Protein AF-A0A925IJE4-F1 (afdb_monomer_lit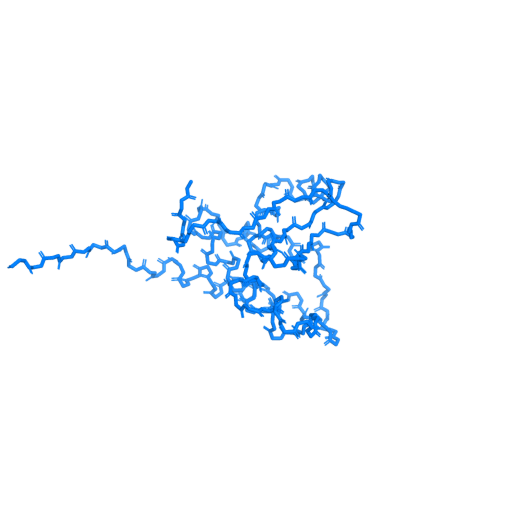e)

pLDDT: mean 91.65, std 12.17, range [45.09, 98.88]

Structure (mmCIF, N/CA/C/O backbone):
data_AF-A0A925IJE4-F1
#
_entry.id   AF-A0A925IJE4-F1
#
loop_
_atom_site.group_PDB
_atom_site.id
_atom_site.type_symbol
_atom_site.label_atom_id
_atom_site.label_alt_id
_atom_site.label_comp_id
_atom_site.label_asym_id
_atom_site.label_entity_id
_atom_site.label_seq_id
_atom_site.pdbx_PDB_ins_code
_atom_site.Cartn_x
_atom_site.Cartn_y
_atom_site.Cartn_z
_atom_site.occupancy
_atom_site.B_iso_or_equiv
_atom_site.auth_seq_id
_atom_site.auth_comp_id
_atom_site.auth_asym_id
_atom_site.auth_atom_id
_atom_site.pdbx_PDB_model_num
ATOM 1 N N . MET A 1 1 ? -16.932 -7.059 -3.773 1.00 47.78 1 MET A N 1
ATOM 2 C CA . MET A 1 1 ? -17.078 -5.612 -3.503 1.00 47.78 1 MET A CA 1
ATOM 3 C C . MET A 1 1 ? -16.335 -4.861 -4.590 1.00 47.78 1 MET A C 1
ATOM 5 O O . MET A 1 1 ? -15.157 -5.129 -4.779 1.00 47.78 1 MET A O 1
ATOM 9 N N . ASN A 1 2 ? -17.024 -3.997 -5.334 1.00 67.19 2 ASN A N 1
ATOM 10 C CA . ASN A 1 2 ? -16.414 -3.081 -6.296 1.00 67.19 2 ASN A CA 1
ATOM 11 C C . ASN A 1 2 ? -16.411 -1.688 -5.651 1.00 67.19 2 ASN A C 1
ATOM 13 O O . ASN A 1 2 ? -17.484 -1.139 -5.428 1.00 67.19 2 ASN A O 1
ATOM 17 N N . VAL A 1 3 ?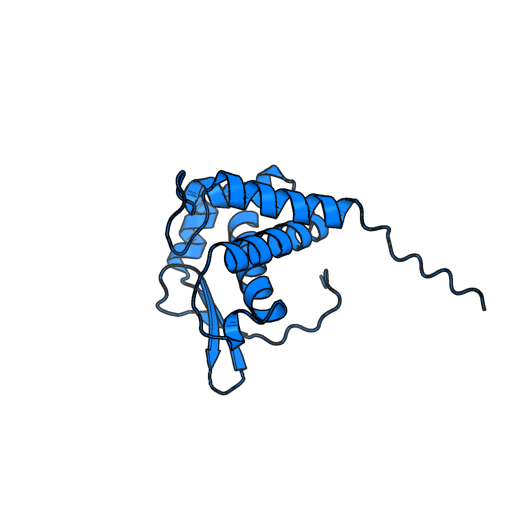 -15.235 -1.165 -5.294 1.00 81.62 3 VAL A N 1
ATOM 18 C CA . VAL A 1 3 ? -15.105 0.100 -4.538 1.00 81.62 3 VAL A CA 1
ATOM 19 C C . VAL A 1 3 ? -14.659 1.290 -5.386 1.00 81.62 3 VAL A C 1
ATOM 21 O O . VAL A 1 3 ? -14.774 2.427 -4.945 1.00 81.62 3 VAL A O 1
ATOM 24 N N . ILE A 1 4 ? -14.183 1.038 -6.608 1.00 83.06 4 ILE A N 1
ATOM 25 C CA . ILE A 1 4 ? -13.688 2.072 -7.535 1.00 83.06 4 ILE A CA 1
ATOM 26 C C . ILE A 1 4 ? -14.397 2.054 -8.897 1.00 83.06 4 ILE A C 1
ATOM 28 O O . ILE A 1 4 ? -14.026 2.800 -9.794 1.00 83.06 4 ILE A O 1
ATOM 32 N N . GLY A 1 5 ? -15.386 1.179 -9.094 1.00 83.38 5 GLY A N 1
ATOM 33 C CA . GLY A 1 5 ? -16.169 1.089 -10.330 1.00 83.38 5 GLY A CA 1
ATOM 34 C C . GLY A 1 5 ? -15.478 0.365 -11.493 1.00 83.38 5 GLY A C 1
ATOM 35 O O . GLY A 1 5 ? -16.150 0.015 -12.458 1.00 83.38 5 GLY A O 1
ATOM 36 N N . LEU A 1 6 ? -14.175 0.082 -11.405 1.00 85.31 6 LEU A N 1
ATOM 37 C CA . LEU A 1 6 ? -13.394 -0.539 -12.479 1.00 85.31 6 LEU A CA 1
ATOM 38 C C . LEU A 1 6 ? -13.422 -2.070 -12.427 1.00 85.31 6 LEU A C 1
ATOM 40 O O . LEU A 1 6 ? -13.341 -2.676 -11.358 1.00 85.31 6 LEU A O 1
ATOM 44 N N . GLN A 1 7 ? -13.460 -2.697 -13.604 1.00 85.19 7 GLN A N 1
ATOM 45 C CA . GLN A 1 7 ? -13.217 -4.132 -13.729 1.00 85.19 7 GLN A CA 1
ATOM 46 C C . GLN A 1 7 ? -11.734 -4.432 -13.455 1.00 85.19 7 GLN A C 1
ATOM 48 O O . GLN A 1 7 ? -10.869 -3.766 -14.037 1.00 85.19 7 GLN A O 1
ATOM 53 N N . PRO A 1 8 ? -11.409 -5.426 -12.608 1.00 84.44 8 PRO A N 1
ATOM 54 C CA . PRO A 1 8 ? -10.029 -5.850 -12.415 1.00 84.44 8 PRO A CA 1
ATOM 55 C C . PRO A 1 8 ? -9.423 -6.323 -13.741 1.00 84.44 8 PRO A C 1
ATOM 57 O O . PRO A 1 8 ? -9.994 -7.165 -14.429 1.00 84.44 8 PRO A O 1
ATOM 60 N N . ASN A 1 9 ? -8.252 -5.794 -14.093 1.00 89.25 9 ASN A N 1
ATOM 61 C CA . ASN A 1 9 ? -7.526 -6.150 -15.316 1.00 89.25 9 ASN A CA 1
ATOM 62 C C . ASN A 1 9 ? -6.090 -6.625 -15.037 1.00 89.25 9 ASN A C 1
ATOM 64 O O . ASN A 1 9 ? -5.197 -6.436 -15.864 1.00 89.25 9 ASN A O 1
ATOM 68 N N . PHE A 1 10 ? -5.876 -7.222 -13.864 1.00 93.88 10 PHE A N 1
ATOM 69 C CA . PHE A 1 10 ? -4.595 -7.753 -13.408 1.00 93.88 10 PHE A CA 1
ATOM 70 C C . PHE A 1 10 ? -4.754 -9.159 -12.819 1.00 93.88 10 PHE A C 1
ATOM 72 O O . PHE A 1 10 ? -5.804 -9.504 -12.277 1.00 93.88 10 PHE A O 1
ATOM 79 N N . GLU A 1 11 ? -3.696 -9.964 -12.903 1.00 95.62 11 GLU A N 1
ATOM 80 C CA . GLU A 1 11 ? -3.627 -11.300 -12.306 1.00 95.62 11 GLU A CA 1
ATOM 81 C C . GLU A 1 11 ? -2.785 -11.266 -11.019 1.00 95.62 11 GLU A C 1
ATOM 83 O O . GLU A 1 11 ? -1.652 -10.781 -11.015 1.00 95.62 11 GLU A O 1
ATOM 88 N N . LEU A 1 12 ? -3.312 -11.809 -9.920 1.00 96.06 12 LEU A N 1
ATOM 89 C CA . LEU A 1 12 ? -2.550 -11.987 -8.683 1.00 96.06 12 LEU A CA 1
ATOM 90 C C . LEU A 1 12 ? -1.742 -13.291 -8.766 1.00 96.06 12 LEU A C 1
ATOM 92 O O . LEU A 1 12 ? -2.319 -14.370 -8.910 1.00 96.06 12 LEU A O 1
ATOM 96 N N . LYS A 1 13 ? -0.412 -13.218 -8.653 1.00 97.31 13 LYS A N 1
ATOM 97 C CA . LYS A 1 13 ? 0.470 -14.372 -8.885 1.00 97.31 13 LYS A CA 1
ATOM 98 C C . LYS A 1 13 ? 1.557 -14.504 -7.822 1.00 97.31 13 LYS A C 1
ATOM 100 O O . LYS A 1 13 ? 2.263 -13.555 -7.502 1.00 97.31 13 LYS A O 1
ATOM 105 N N . LYS A 1 14 ? 1.732 -15.722 -7.302 1.00 97.69 14 LYS A N 1
ATOM 106 C CA . LYS A 1 14 ? 2.859 -16.057 -6.419 1.00 97.69 14 LYS A CA 1
ATOM 107 C C . LYS A 1 14 ? 4.168 -15.956 -7.200 1.00 97.69 14 LYS A C 1
ATOM 109 O O . LYS A 1 14 ? 4.265 -16.522 -8.289 1.00 97.69 14 LYS A O 1
ATOM 114 N N . ALA A 1 15 ? 5.169 -15.285 -6.642 1.00 96.19 15 ALA A N 1
ATOM 115 C CA . ALA A 1 15 ? 6.475 -15.133 -7.277 1.00 96.19 15 ALA A CA 1
ATOM 116 C C . ALA A 1 15 ? 7.602 -14.970 -6.250 1.00 96.19 15 ALA A C 1
ATOM 118 O O . ALA A 1 15 ? 7.366 -14.700 -5.072 1.00 96.19 15 ALA A O 1
ATOM 119 N N . LYS A 1 16 ? 8.847 -15.109 -6.715 1.00 95.00 16 LYS A N 1
ATOM 120 C CA . LYS A 1 16 ? 10.057 -14.877 -5.916 1.00 95.00 16 LYS A CA 1
ATOM 121 C C . LYS A 1 16 ? 10.408 -13.382 -5.894 1.00 95.00 16 LYS A C 1
ATOM 123 O O . LYS A 1 16 ? 11.424 -12.973 -6.442 1.00 95.00 16 LYS A O 1
ATOM 128 N N . VAL A 1 17 ? 9.536 -12.589 -5.279 1.00 95.50 17 VAL A N 1
ATOM 129 C CA . VAL A 1 17 ? 9.743 -11.159 -4.988 1.00 95.50 17 VAL A CA 1
ATOM 130 C C . VAL A 1 17 ? 10.007 -10.965 -3.492 1.00 95.50 17 VAL A C 1
ATOM 132 O O . VAL A 1 17 ? 9.738 -11.864 -2.691 1.00 95.50 17 VAL A O 1
ATOM 135 N N . ALA A 1 18 ? 10.561 -9.821 -3.089 1.00 93.69 18 ALA A N 1
ATOM 136 C CA . ALA A 1 18 ? 10.838 -9.565 -1.672 1.00 93.69 18 ALA A CA 1
ATOM 137 C C . ALA A 1 18 ? 9.541 -9.466 -0.846 1.00 93.69 18 ALA A C 1
ATOM 139 O O . ALA A 1 18 ? 9.456 -10.025 0.246 1.00 93.69 18 ALA A O 1
ATOM 140 N N . ASN A 1 19 ? 8.526 -8.801 -1.398 1.00 94.81 19 ASN A N 1
ATOM 141 C CA . ASN A 1 19 ? 7.276 -8.440 -0.736 1.00 94.81 19 ASN A CA 1
ATOM 142 C C . ASN A 1 19 ? 6.068 -8.602 -1.686 1.00 94.81 19 ASN A C 1
ATOM 144 O O . ASN A 1 19 ? 5.537 -9.708 -1.820 1.00 94.81 19 ASN A O 1
ATOM 148 N N . ILE A 1 20 ? 5.648 -7.522 -2.342 1.00 96.88 20 ILE A N 1
ATOM 149 C CA . ILE A 1 20 ? 4.599 -7.441 -3.355 1.00 96.88 20 ILE A CA 1
ATOM 150 C C . ILE A 1 20 ? 5.071 -6.455 -4.439 1.00 96.88 20 ILE A C 1
ATOM 152 O O . ILE A 1 20 ? 5.831 -5.545 -4.124 1.00 96.88 20 ILE A O 1
ATOM 156 N N . GLU A 1 21 ? 4.685 -6.655 -5.697 1.00 95.38 21 GLU A N 1
ATOM 157 C CA . GLU A 1 21 ? 5.121 -5.802 -6.812 1.00 95.38 21 GLU A CA 1
ATOM 158 C C . GLU A 1 21 ? 4.090 -5.788 -7.949 1.00 95.38 21 GLU A C 1
ATOM 160 O O . GLU A 1 21 ? 3.671 -6.844 -8.437 1.00 95.38 21 GLU A O 1
ATOM 165 N N . ALA A 1 22 ? 3.724 -4.600 -8.423 1.00 95.81 22 ALA A N 1
ATOM 166 C CA . ALA A 1 22 ? 2.977 -4.391 -9.655 1.00 95.81 22 ALA A CA 1
ATOM 167 C C . ALA A 1 22 ? 3.901 -4.462 -10.882 1.00 95.81 22 ALA A C 1
ATOM 169 O O . ALA A 1 22 ? 4.882 -3.729 -10.998 1.00 95.81 22 ALA A O 1
ATOM 170 N N . SER A 1 23 ? 3.558 -5.301 -11.860 1.00 94.50 23 SER A N 1
ATOM 171 C CA . SER A 1 23 ? 4.398 -5.533 -13.039 1.00 94.50 23 SER A CA 1
ATOM 172 C C . SER A 1 23 ? 3.585 -5.730 -14.317 1.00 94.50 23 SER A C 1
ATOM 174 O O . SER A 1 23 ? 2.423 -6.136 -14.290 1.00 94.50 23 SER A O 1
ATOM 176 N N . ILE A 1 24 ? 4.194 -5.441 -15.470 1.00 94.25 24 ILE A N 1
ATOM 177 C CA . ILE A 1 24 ? 3.599 -5.688 -16.788 1.00 94.25 24 ILE A CA 1
ATOM 178 C C . ILE A 1 24 ? 4.505 -6.623 -17.583 1.00 94.25 24 ILE A C 1
ATOM 180 O O . ILE A 1 24 ? 5.648 -6.285 -17.893 1.00 94.25 24 ILE A O 1
ATOM 184 N N . TRP A 1 25 ? 3.961 -7.771 -17.986 1.00 91.75 25 TRP A N 1
ATOM 185 C CA . TRP A 1 25 ? 4.668 -8.767 -18.790 1.00 91.75 25 TRP A CA 1
ATOM 186 C C . TRP A 1 25 ? 3.777 -9.278 -19.929 1.00 91.75 25 TRP A C 1
ATOM 188 O O . TRP A 1 25 ? 2.613 -9.605 -19.714 1.00 91.75 25 TRP A O 1
ATOM 198 N N . HIS A 1 26 ? 4.295 -9.274 -21.164 1.00 90.62 26 HIS A N 1
ATOM 199 C CA . HIS A 1 26 ? 3.533 -9.537 -22.401 1.00 90.62 26 HIS A CA 1
ATOM 200 C C . HIS A 1 26 ? 2.153 -8.856 -22.446 1.00 90.62 26 HIS A C 1
ATOM 202 O O . HIS A 1 26 ? 1.141 -9.488 -22.735 1.00 90.62 26 HIS A O 1
ATOM 208 N N . ARG A 1 27 ? 2.116 -7.547 -22.150 1.00 90.44 27 ARG A N 1
ATOM 209 C CA . ARG A 1 27 ? 0.897 -6.709 -22.134 1.00 90.44 27 ARG A CA 1
ATOM 210 C C . ARG A 1 27 ? -0.165 -7.117 -21.099 1.00 90.44 27 ARG A C 1
ATOM 212 O O . ARG A 1 27 ? -1.226 -6.502 -21.065 1.00 90.44 27 ARG A O 1
ATOM 219 N N . LYS A 1 28 ? 0.119 -8.086 -20.228 1.00 94.69 28 LYS A N 1
ATOM 220 C CA . LYS A 1 28 ? -0.710 -8.425 -19.069 1.00 94.69 28 LYS A CA 1
ATOM 221 C C . LYS A 1 28 ? -0.187 -7.725 -17.819 1.00 94.69 28 LYS A C 1
ATOM 223 O O . LYS A 1 28 ? 1.026 -7.605 -17.644 1.00 94.69 28 LYS A O 1
ATOM 228 N N . ARG A 1 29 ? -1.104 -7.270 -16.964 1.00 96.00 29 ARG A N 1
ATOM 229 C CA . ARG A 1 29 ? -0.799 -6.685 -15.652 1.00 96.00 29 ARG A CA 1
ATOM 230 C C . ARG A 1 29 ? -0.792 -7.788 -14.600 1.00 96.00 29 ARG A C 1
ATOM 232 O O . ARG A 1 29 ? -1.684 -8.636 -14.593 1.00 96.00 29 ARG A O 1
ATOM 239 N N . TYR A 1 30 ? 0.193 -7.760 -13.721 1.00 96.94 30 TYR A N 1
ATOM 240 C CA . TYR A 1 30 ? 0.344 -8.712 -12.634 1.00 96.94 30 TYR A CA 1
ATOM 241 C C . TYR A 1 30 ? 0.580 -7.974 -11.332 1.00 96.94 30 TYR A C 1
ATOM 243 O O . TYR A 1 30 ? 1.350 -7.020 -11.295 1.00 96.94 30 TYR A O 1
ATOM 251 N N . ILE A 1 31 ? 0.006 -8.505 -10.261 1.00 97.38 31 ILE A N 1
ATOM 252 C CA . ILE A 1 31 ? 0.469 -8.221 -8.909 1.00 97.38 31 ILE A CA 1
ATOM 253 C C . ILE A 1 31 ? 1.171 -9.481 -8.422 1.00 97.38 31 ILE A C 1
ATOM 255 O O . ILE A 1 31 ? 0.559 -10.538 -8.241 1.00 97.38 31 ILE A O 1
ATOM 259 N N . LEU A 1 32 ? 2.486 -9.385 -8.291 1.00 97.56 32 LEU A N 1
ATOM 260 C CA . LEU A 1 32 ? 3.350 -10.458 -7.836 1.00 97.56 32 LEU A CA 1
ATOM 261 C C . LEU A 1 32 ? 3.457 -10.387 -6.319 1.00 97.56 32 LEU A C 1
ATOM 263 O O . LEU A 1 32 ? 3.657 -9.307 -5.781 1.00 97.56 32 LEU A O 1
ATOM 267 N N . TYR A 1 33 ? 3.346 -11.512 -5.617 1.00 98.12 33 TYR A N 1
ATOM 268 C CA . TYR A 1 33 ? 3.468 -11.514 -4.158 1.00 98.12 33 TYR A CA 1
ATOM 269 C C . TYR A 1 33 ? 4.279 -12.693 -3.633 1.00 98.12 33 TYR A C 1
ATOM 271 O O . TYR A 1 33 ? 4.257 -13.797 -4.189 1.00 98.12 33 TYR A O 1
ATOM 279 N N . ASN A 1 34 ? 4.955 -12.452 -2.512 1.00 98.12 34 ASN A N 1
ATOM 280 C CA . ASN A 1 34 ? 5.636 -13.458 -1.715 1.00 98.12 34 ASN A CA 1
ATOM 281 C C . ASN A 1 34 ? 4.705 -13.959 -0.591 1.00 98.12 34 ASN A C 1
ATOM 283 O O . ASN A 1 34 ? 4.417 -13.209 0.346 1.00 98.12 34 ASN A O 1
ATOM 287 N N . PRO A 1 35 ? 4.238 -15.223 -0.627 1.00 97.25 35 PRO A N 1
ATOM 288 C CA . PRO A 1 35 ? 3.312 -15.750 0.379 1.00 97.25 35 PRO A CA 1
ATOM 289 C C . PRO A 1 35 ? 3.849 -15.701 1.813 1.00 97.25 35 PRO A C 1
ATOM 291 O O . PRO A 1 35 ? 3.081 -15.467 2.747 1.00 97.25 35 PRO A O 1
ATOM 294 N N . SER A 1 36 ? 5.157 -15.901 1.998 1.00 97.94 36 SER A N 1
ATOM 295 C CA . SER A 1 36 ? 5.789 -15.856 3.319 1.00 97.94 36 SER A CA 1
ATOM 296 C C . SER A 1 36 ? 5.785 -14.439 3.880 1.00 97.94 36 SER A C 1
ATOM 298 O O . SER A 1 36 ? 5.489 -14.254 5.057 1.00 97.94 36 SER A O 1
ATOM 300 N N . PHE A 1 37 ? 6.033 -13.438 3.029 1.00 97.88 37 PHE A N 1
ATOM 301 C CA . PHE A 1 37 ? 5.943 -12.030 3.412 1.00 97.88 37 PHE A CA 1
ATOM 302 C C . PHE A 1 37 ? 4.511 -11.650 3.811 1.00 97.88 37 PHE A C 1
ATOM 304 O O . PHE A 1 37 ? 4.311 -11.072 4.875 1.00 97.88 37 PHE A O 1
ATOM 311 N N . ILE A 1 38 ? 3.508 -12.043 3.015 1.00 97.19 38 ILE A N 1
ATOM 312 C CA . ILE A 1 38 ? 2.090 -11.784 3.328 1.00 97.19 38 ILE A CA 1
ATOM 313 C C . ILE A 1 38 ? 1.663 -12.472 4.636 1.00 97.19 38 ILE A C 1
ATOM 315 O O . ILE A 1 38 ? 0.954 -11.890 5.455 1.00 97.19 38 ILE A O 1
ATOM 319 N N . THR A 1 39 ? 2.125 -13.701 4.870 1.00 96.81 39 THR A N 1
ATOM 320 C CA . THR A 1 39 ? 1.853 -14.422 6.124 1.00 96.81 39 THR A CA 1
ATOM 321 C C . THR A 1 39 ? 2.490 -13.713 7.317 1.00 96.81 39 THR A C 1
ATOM 323 O O . THR A 1 39 ? 1.855 -13.544 8.358 1.00 96.81 39 THR A O 1
ATOM 326 N N . TRP A 1 40 ? 3.741 -13.276 7.167 1.00 97.75 40 TRP A N 1
ATOM 327 C CA . TRP A 1 40 ? 4.464 -12.548 8.202 1.00 97.75 40 TRP A CA 1
ATOM 328 C C . TRP A 1 40 ? 3.799 -11.208 8.528 1.00 97.75 40 TRP A C 1
ATOM 330 O O . TRP A 1 40 ? 3.550 -10.948 9.705 1.00 97.75 40 TRP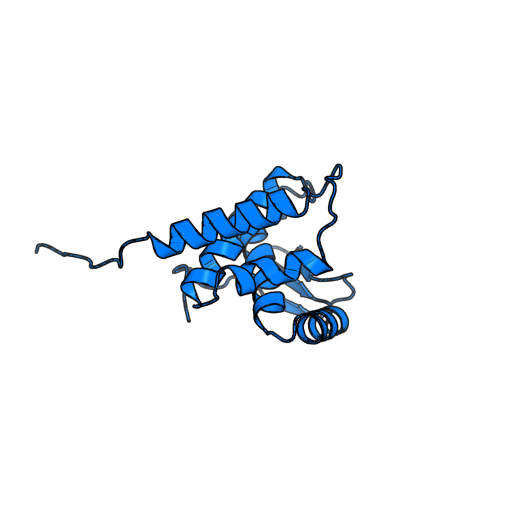 A O 1
ATOM 340 N N . ILE A 1 41 ? 3.456 -10.394 7.522 1.00 97.50 41 ILE A N 1
ATOM 341 C CA . ILE A 1 41 ? 2.916 -9.051 7.765 1.00 97.50 41 ILE A CA 1
ATOM 342 C C . ILE A 1 41 ? 1.557 -9.110 8.471 1.00 97.50 41 ILE A C 1
ATOM 344 O O . ILE A 1 41 ? 1.352 -8.396 9.449 1.00 97.50 41 ILE A O 1
ATOM 348 N N . ASN A 1 42 ? 0.671 -10.028 8.070 1.00 95.94 42 ASN A N 1
ATOM 349 C CA . ASN A 1 42 ? -0.614 -10.233 8.747 1.00 95.94 42 ASN A CA 1
ATOM 350 C C . ASN A 1 42 ? -0.428 -10.733 10.187 1.00 95.94 42 ASN A C 1
ATOM 352 O O . ASN A 1 42 ? -1.202 -10.387 11.075 1.00 95.94 42 ASN A O 1
ATOM 356 N N . LYS A 1 43 ? 0.609 -11.541 10.448 1.00 97.19 43 LYS A N 1
ATOM 357 C CA . LYS A 1 43 ? 0.911 -12.026 11.801 1.00 97.19 43 LYS A CA 1
ATOM 358 C C . LYS A 1 43 ? 1.390 -10.901 12.720 1.00 97.19 43 LYS A C 1
ATOM 360 O O . LYS A 1 43 ? 0.961 -10.857 13.870 1.00 97.19 43 LYS A O 1
ATOM 365 N N . VAL A 1 44 ? 2.293 -10.035 12.253 1.00 97.25 44 VAL A N 1
ATOM 366 C CA . VAL A 1 44 ? 2.865 -8.970 13.100 1.00 97.25 44 VAL A CA 1
ATOM 367 C C . VAL A 1 44 ? 1.890 -7.814 13.322 1.00 97.25 44 VAL A C 1
ATOM 369 O O . VAL A 1 44 ? 1.812 -7.315 14.437 1.00 97.25 44 VAL A O 1
ATOM 372 N N . THR A 1 45 ? 1.087 -7.470 12.312 1.00 95.75 45 THR A N 1
ATOM 373 C CA . THR A 1 45 ? 0.017 -6.456 12.417 1.00 95.75 45 THR A CA 1
ATOM 374 C C . THR A 1 45 ? -1.235 -6.988 13.115 1.00 95.75 45 THR A C 1
ATOM 376 O O . THR A 1 45 ? -2.040 -6.219 13.624 1.00 95.75 45 THR A O 1
ATOM 379 N N . LYS A 1 46 ? -1.394 -8.319 13.185 1.00 95.81 46 LYS A N 1
ATOM 380 C CA . LYS A 1 46 ? -2.574 -9.009 13.737 1.00 95.81 46 LYS A CA 1
ATOM 381 C C . LYS A 1 46 ? -3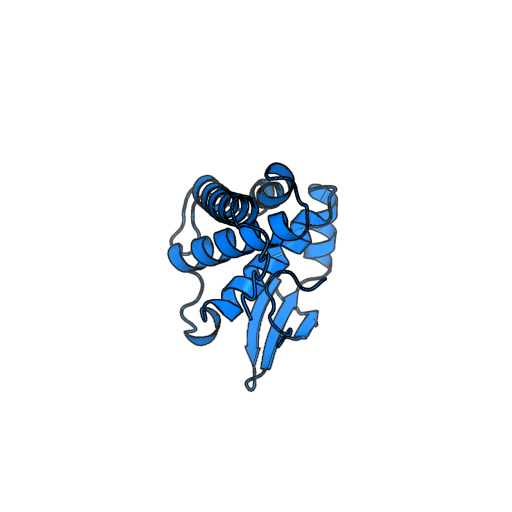.886 -8.598 13.055 1.00 95.81 46 LYS A C 1
ATOM 383 O O . LYS A 1 46 ? -4.955 -8.724 13.647 1.00 95.81 46 LYS A O 1
ATOM 388 N N . ASP A 1 47 ? -3.806 -8.150 11.806 1.00 91.38 47 ASP A N 1
ATOM 389 C CA . ASP A 1 47 ? -4.946 -7.690 11.022 1.00 91.38 47 ASP A CA 1
ATOM 390 C C . ASP A 1 47 ? -4.755 -8.053 9.536 1.00 91.38 47 ASP A C 1
ATOM 392 O O . ASP A 1 47 ? -3.643 -8.251 9.047 1.00 91.38 47 ASP A O 1
ATOM 396 N N . LYS A 1 48 ? -5.859 -8.156 8.795 1.00 94.56 48 LYS A N 1
ATOM 397 C CA . LYS A 1 48 ? -5.875 -8.349 7.338 1.00 94.56 48 LYS A CA 1
ATOM 398 C C . LYS A 1 48 ? -5.584 -7.055 6.576 1.00 94.56 48 LYS A C 1
ATOM 400 O O . LYS A 1 48 ? -5.182 -7.118 5.412 1.00 94.56 48 LYS A O 1
ATOM 405 N N . TRP A 1 49 ? -5.829 -5.894 7.193 1.00 98.00 49 TRP A N 1
ATOM 406 C CA . TRP A 1 49 ? -5.731 -4.600 6.512 1.00 98.00 49 TRP A CA 1
ATOM 407 C C . TRP A 1 49 ? -4.333 -4.304 5.989 1.00 98.00 49 TRP A C 1
ATOM 409 O O . TRP A 1 49 ? -4.218 -3.684 4.939 1.00 98.00 49 TRP A O 1
ATOM 419 N N . ALA A 1 50 ? -3.291 -4.840 6.622 1.00 97.12 50 ALA A N 1
ATOM 420 C CA . ALA A 1 50 ? -1.925 -4.695 6.145 1.00 97.12 50 ALA A CA 1
ATOM 421 C C . ALA A 1 50 ? -1.724 -5.291 4.742 1.00 97.12 50 ALA A C 1
ATOM 423 O O . ALA A 1 50 ? -1.240 -4.609 3.841 1.00 97.12 50 ALA A O 1
ATOM 424 N N . ALA A 1 51 ? -2.156 -6.536 4.513 1.00 97.31 51 ALA A N 1
ATOM 425 C CA . ALA A 1 51 ? -2.092 -7.141 3.182 1.00 97.31 51 ALA A CA 1
ATOM 426 C C . ALA A 1 51 ? -2.998 -6.422 2.166 1.00 97.31 51 ALA A C 1
ATOM 428 O O . ALA A 1 51 ? -2.633 -6.308 0.996 1.00 97.31 51 ALA A O 1
ATOM 429 N N . ILE A 1 52 ? -4.158 -5.918 2.601 1.00 97.81 52 ILE A N 1
ATOM 430 C CA . ILE A 1 52 ? -5.070 -5.155 1.736 1.00 97.81 52 ILE A CA 1
ATOM 431 C C . ILE A 1 52 ? -4.453 -3.805 1.342 1.00 97.81 52 ILE A C 1
ATOM 433 O O . ILE A 1 52 ? -4.553 -3.432 0.178 1.00 97.81 52 ILE A O 1
ATOM 437 N N . ALA A 1 53 ? -3.780 -3.105 2.261 1.00 98.31 53 ALA A N 1
ATOM 438 C CA . ALA A 1 53 ? -3.074 -1.850 1.999 1.00 98.31 53 ALA A CA 1
ATOM 439 C C . ALA A 1 53 ? -1.968 -2.034 0.962 1.00 98.31 53 ALA A C 1
ATOM 441 O O . ALA A 1 53 ? -1.914 -1.292 -0.014 1.00 98.31 53 ALA A O 1
ATOM 442 N N . LEU A 1 54 ? -1.154 -3.078 1.122 1.00 98.19 54 LEU A N 1
ATOM 443 C CA . LEU A 1 54 ? -0.117 -3.436 0.157 1.00 98.19 54 LEU A CA 1
ATOM 444 C C . LEU A 1 54 ? -0.705 -3.753 -1.223 1.00 98.19 54 LEU A C 1
ATOM 446 O O . LEU A 1 54 ? -0.229 -3.251 -2.234 1.00 98.19 54 LEU A O 1
ATOM 450 N N . LEU A 1 55 ? -1.779 -4.545 -1.278 1.00 97.56 55 LEU A N 1
ATOM 451 C CA . LEU A 1 55 ? -2.448 -4.855 -2.539 1.00 97.56 55 LEU A CA 1
ATOM 452 C C . LEU A 1 55 ? -3.037 -3.601 -3.201 1.00 97.56 55 LEU A C 1
ATOM 454 O O . LEU A 1 55 ? -2.887 -3.417 -4.407 1.00 97.56 55 LEU A O 1
ATOM 458 N N . ALA A 1 56 ? -3.707 -2.743 -2.430 1.00 97.81 56 ALA A N 1
ATOM 459 C CA . ALA A 1 56 ? -4.299 -1.511 -2.936 1.00 97.81 56 ALA A CA 1
ATOM 460 C C . ALA A 1 56 ? -3.227 -0.551 -3.472 1.00 97.81 56 ALA A C 1
ATOM 462 O O . ALA A 1 56 ? -3.422 0.034 -4.533 1.00 97.81 56 ALA A O 1
ATOM 463 N N . HIS A 1 57 ? -2.080 -0.459 -2.799 1.00 98.38 57 HIS A N 1
ATOM 464 C CA . HIS A 1 57 ? -0.925 0.315 -3.246 1.00 98.38 57 HIS A CA 1
ATOM 465 C C . HIS A 1 57 ? -0.426 -0.154 -4.628 1.00 98.38 57 HIS A C 1
ATOM 467 O O . HIS A 1 57 ? -0.324 0.647 -5.558 1.00 98.38 57 HIS A O 1
ATOM 473 N N . GLU A 1 58 ? -0.241 -1.464 -4.824 1.00 97.56 58 GLU A N 1
ATOM 474 C CA . GLU A 1 58 ? 0.164 -2.019 -6.128 1.00 97.56 58 GLU A CA 1
ATOM 475 C C . GLU A 1 58 ? -0.891 -1.810 -7.228 1.00 97.56 58 GLU A C 1
ATOM 477 O O . GLU A 1 58 ? -0.565 -1.522 -8.385 1.00 97.56 58 GLU A O 1
ATOM 482 N N . VAL A 1 59 ? -2.181 -1.890 -6.882 1.00 96.69 59 VAL A N 1
ATOM 483 C CA . VAL A 1 59 ? -3.260 -1.509 -7.809 1.00 96.69 59 VAL A CA 1
ATOM 484 C C . VAL A 1 59 ? -3.151 -0.024 -8.181 1.00 96.69 59 VAL A C 1
ATOM 486 O O . VAL A 1 59 ? -3.301 0.314 -9.357 1.00 96.69 59 VAL A O 1
ATOM 489 N N . GLY A 1 60 ? -2.822 0.847 -7.224 1.00 96.31 60 GLY A N 1
ATOM 490 C CA . GLY A 1 60 ? -2.558 2.270 -7.450 1.00 96.31 60 GLY A CA 1
ATOM 491 C C . GLY A 1 60 ? -1.446 2.501 -8.473 1.00 96.31 60 GLY A C 1
ATOM 492 O O . GLY A 1 60 ? -1.639 3.244 -9.436 1.00 96.31 60 GLY A O 1
ATOM 493 N N . HIS A 1 61 ? -0.329 1.774 -8.365 1.00 96.56 61 HIS A N 1
ATOM 494 C CA . HIS A 1 61 ? 0.748 1.825 -9.362 1.00 96.56 61 HIS A CA 1
ATOM 495 C C . HIS A 1 61 ? 0.300 1.428 -10.778 1.00 96.56 61 HIS A C 1
ATOM 497 O O . HIS A 1 61 ? 0.798 1.970 -11.774 1.00 96.56 61 HIS A O 1
ATOM 503 N N . HIS A 1 62 ? -0.634 0.486 -10.914 1.00 95.38 62 HIS A N 1
ATOM 504 C CA . HIS A 1 62 ? -1.208 0.151 -12.216 1.00 95.38 62 HIS A CA 1
ATOM 505 C C . HIS A 1 62 ? -2.159 1.225 -12.746 1.00 95.38 62 HIS A C 1
ATOM 507 O O . HIS A 1 62 ? -2.095 1.552 -13.935 1.00 95.38 62 HIS A O 1
ATOM 513 N N . LEU A 1 63 ? -3.051 1.746 -11.904 1.00 94.31 63 LEU A N 1
ATOM 514 C CA . LEU A 1 63 ? -4.073 2.708 -12.321 1.00 94.31 63 LEU A CA 1
ATOM 515 C C . LEU A 1 63 ? -3.481 4.081 -12.647 1.00 94.31 63 LEU A C 1
ATOM 517 O O . LEU A 1 63 ? -3.850 4.660 -13.665 1.00 94.31 63 LEU A O 1
ATOM 521 N N . ASN A 1 64 ? -2.485 4.535 -11.885 1.00 93.44 64 ASN A N 1
ATOM 522 C CA . ASN A 1 64 ? -1.789 5.800 -12.137 1.00 93.44 64 ASN A CA 1
ATOM 523 C C . ASN A 1 64 ? -0.717 5.685 -13.246 1.00 93.44 64 ASN A C 1
ATOM 525 O O . ASN A 1 64 ? -0.013 6.640 -13.568 1.00 93.44 64 ASN A O 1
ATOM 529 N N . GLY A 1 65 ? -0.566 4.504 -13.861 1.00 92.62 65 GLY A N 1
ATOM 530 C CA . GLY A 1 65 ? 0.347 4.288 -14.988 1.00 92.62 65 GLY A CA 1
ATOM 531 C C . GLY A 1 65 ? 1.833 4.213 -14.612 1.00 92.62 65 GLY A C 1
ATOM 532 O O . GLY A 1 65 ? 2.690 4.257 -15.498 1.00 92.62 65 GLY A O 1
ATOM 533 N N . HIS A 1 66 ? 2.165 4.051 -13.328 1.00 94.19 66 HIS A N 1
ATOM 534 C CA . HIS A 1 66 ? 3.549 3.987 -12.829 1.00 94.19 66 HIS A CA 1
ATOM 535 C C . HIS A 1 66 ? 4.303 2.794 -13.429 1.00 94.19 66 HIS A C 1
ATOM 537 O O . HIS A 1 66 ? 5.454 2.902 -13.848 1.00 94.19 66 HIS A O 1
ATOM 543 N N . THR A 1 67 ? 3.601 1.671 -13.578 1.00 89.50 67 THR A N 1
ATOM 544 C CA . THR A 1 67 ? 4.131 0.429 -14.170 1.00 89.50 67 THR A CA 1
ATOM 545 C C . THR A 1 67 ? 4.413 0.508 -15.676 1.00 89.50 67 THR A C 1
ATOM 547 O O . THR A 1 67 ? 5.163 -0.312 -16.202 1.00 89.50 67 THR A O 1
ATOM 550 N N . ILE A 1 68 ? 3.856 1.497 -16.385 1.00 85.50 68 ILE A N 1
ATOM 551 C CA . ILE A 1 68 ? 4.082 1.689 -17.829 1.00 85.50 68 ILE A CA 1
ATOM 552 C C . ILE A 1 68 ? 5.399 2.432 -18.070 1.00 85.50 68 ILE A C 1
ATOM 554 O O . ILE A 1 68 ? 6.151 2.079 -18.976 1.00 85.50 68 ILE A O 1
ATOM 558 N N . LYS A 1 69 ? 5.692 3.444 -17.243 1.00 74.00 69 LYS A N 1
ATOM 559 C CA . LYS A 1 69 ? 6.858 4.324 -17.408 1.00 74.00 69 LYS A CA 1
ATOM 560 C C . LYS A 1 69 ? 8.195 3.621 -17.120 1.00 74.00 69 LYS A C 1
ATOM 562 O O . LYS A 1 69 ? 9.230 4.128 -17.535 1.00 74.00 69 LYS A O 1
ATOM 567 N N . LYS A 1 70 ? 8.183 2.465 -16.434 1.00 72.44 70 LYS A N 1
ATOM 568 C CA . LYS A 1 70 ? 9.369 1.669 -16.035 1.00 72.44 70 LYS A CA 1
ATOM 569 C C . LYS A 1 70 ? 10.480 2.479 -15.344 1.00 72.44 70 LYS A C 1
ATOM 571 O O . LYS A 1 70 ? 11.639 2.081 -15.360 1.00 72.44 70 LYS A O 1
ATOM 576 N N . THR A 1 71 ? 10.136 3.599 -14.712 1.00 75.50 71 THR A N 1
ATOM 577 C CA . THR A 1 71 ? 11.092 4.473 -14.011 1.00 75.50 71 THR A CA 1
ATOM 578 C C . THR A 1 71 ? 11.532 3.921 -12.654 1.00 75.50 71 THR A C 1
ATOM 580 O O . THR A 1 71 ? 12.446 4.472 -12.047 1.00 75.50 71 THR A O 1
ATOM 583 N N . GLY A 1 72 ? 10.892 2.849 -12.175 1.00 81.44 72 GLY A N 1
ATOM 584 C CA . GLY A 1 72 ? 11.030 2.360 -10.804 1.00 81.44 72 GLY A CA 1
ATOM 585 C C . GLY A 1 72 ? 10.342 3.277 -9.788 1.00 81.44 72 GLY A C 1
ATOM 586 O O . GLY A 1 72 ? 9.641 4.221 -10.168 1.00 81.44 72 GLY A O 1
ATOM 587 N N . SER A 1 73 ? 10.546 2.985 -8.503 1.00 84.88 73 SER A N 1
ATOM 588 C CA . SER A 1 73 ? 10.016 3.778 -7.391 1.00 84.88 73 SER A CA 1
ATOM 589 C C . SER A 1 73 ? 10.679 5.148 -7.307 1.00 84.88 73 SER A C 1
ATOM 591 O O . SER A 1 73 ? 11.908 5.275 -7.305 1.00 84.88 73 SER A O 1
ATOM 593 N N . THR A 1 74 ? 9.849 6.177 -7.183 1.00 92.88 74 THR A N 1
ATOM 594 C CA . THR A 1 74 ? 10.266 7.527 -6.805 1.00 92.88 74 THR A CA 1
ATOM 595 C C . THR A 1 74 ? 9.343 8.024 -5.697 1.00 92.88 74 THR A C 1
ATOM 597 O O . THR A 1 74 ? 8.188 7.595 -5.645 1.00 92.88 74 THR A O 1
ATOM 600 N N . PRO A 1 75 ? 9.792 8.962 -4.842 1.00 94.94 75 PRO A N 1
ATOM 601 C CA . PRO A 1 75 ? 8.974 9.436 -3.733 1.00 94.94 75 PRO A CA 1
ATOM 602 C C . PRO A 1 75 ? 7.572 9.901 -4.146 1.00 94.94 75 PRO A C 1
ATOM 604 O O . PRO A 1 75 ? 6.603 9.561 -3.481 1.00 94.94 75 PRO A O 1
ATOM 607 N N . THR A 1 76 ? 7.440 10.614 -5.267 1.00 96.00 76 THR A N 1
ATOM 608 C CA . THR A 1 76 ? 6.137 11.084 -5.762 1.00 96.00 76 THR A CA 1
ATOM 609 C C . THR A 1 76 ? 5.201 9.930 -6.125 1.00 96.00 76 THR A C 1
ATOM 611 O O . THR A 1 76 ? 4.055 9.925 -5.689 1.00 96.00 76 THR A O 1
ATOM 614 N N . LEU A 1 77 ? 5.692 8.929 -6.866 1.00 96.56 77 LEU A N 1
ATOM 615 C CA . LEU A 1 77 ? 4.866 7.802 -7.319 1.00 96.56 77 LEU A CA 1
ATOM 616 C C . LEU A 1 77 ? 4.413 6.917 -6.149 1.00 96.56 77 LEU A C 1
ATOM 618 O O . LEU A 1 77 ? 3.298 6.399 -6.168 1.00 96.56 77 LEU A O 1
ATOM 622 N N . GLU A 1 78 ? 5.269 6.752 -5.138 1.00 97.56 78 GLU A N 1
ATOM 623 C CA . GLU A 1 78 ? 4.940 6.011 -3.914 1.00 97.56 78 GLU A CA 1
ATOM 624 C C . GLU A 1 78 ? 3.843 6.724 -3.109 1.00 97.56 78 GLU A C 1
ATOM 626 O O . GLU A 1 78 ? 2.903 6.078 -2.656 1.00 97.56 78 GLU A O 1
ATOM 631 N N . LEU A 1 79 ? 3.918 8.056 -2.972 1.00 98.50 79 LEU A N 1
ATOM 632 C CA . LEU A 1 79 ? 2.901 8.835 -2.252 1.00 98.50 79 LEU A CA 1
ATOM 633 C C . LEU A 1 79 ? 1.547 8.828 -2.972 1.00 98.50 79 LEU A C 1
ATOM 635 O O . LEU A 1 79 ? 0.511 8.728 -2.323 1.00 98.50 79 LEU A O 1
ATOM 639 N N . GLU A 1 80 ? 1.539 8.885 -4.303 1.00 98.19 80 GLU A N 1
ATOM 640 C CA . GLU A 1 80 ? 0.310 8.757 -5.097 1.00 98.19 80 GLU A CA 1
ATOM 641 C C . GLU A 1 80 ? -0.341 7.370 -4.930 1.00 98.19 80 GLU A C 1
ATOM 643 O O . GLU A 1 80 ? -1.567 7.255 -4.848 1.00 98.19 80 GLU A O 1
ATOM 648 N N . ALA A 1 81 ? 0.467 6.307 -4.856 1.00 98.25 81 ALA A N 1
ATOM 649 C CA . ALA A 1 81 ? -0.017 4.951 -4.598 1.00 98.25 81 ALA A CA 1
ATOM 650 C C . ALA A 1 81 ? -0.503 4.767 -3.146 1.00 98.25 81 ALA A C 1
ATOM 652 O O . ALA A 1 81 ? -1.520 4.111 -2.918 1.00 98.25 81 ALA A O 1
ATOM 653 N N . ASP A 1 82 ? 0.166 5.389 -2.171 1.00 98.75 82 ASP A N 1
ATOM 654 C CA . ASP A 1 82 ? -0.258 5.434 -0.766 1.00 98.75 82 ASP A CA 1
ATOM 655 C C . ASP A 1 82 ? -1.590 6.179 -0.582 1.00 98.75 82 ASP A C 1
ATOM 657 O O . ASP A 1 82 ? -2.476 5.691 0.124 1.00 98.75 82 ASP A O 1
ATOM 661 N N . GLU A 1 83 ? -1.776 7.323 -1.249 1.00 98.75 83 GLU A N 1
ATOM 662 C CA . GLU A 1 83 ? -3.052 8.050 -1.246 1.00 98.75 83 GLU A CA 1
ATOM 663 C C . GLU A 1 83 ? -4.175 7.1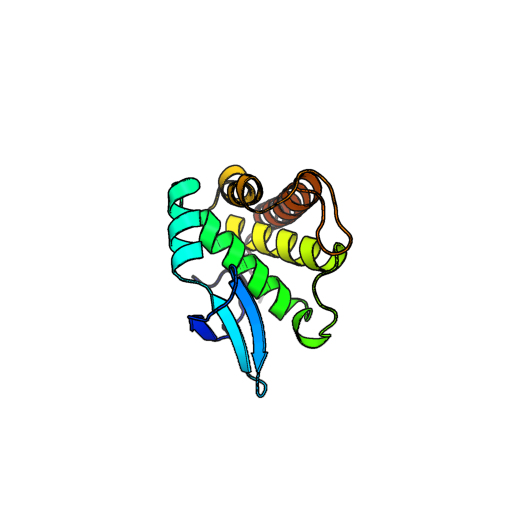84 -1.827 1.00 98.75 83 GLU A C 1
ATOM 665 O O . GLU A 1 83 ? -5.241 7.039 -1.224 1.00 98.75 83 GLU A O 1
ATOM 670 N N . PHE A 1 84 ? -3.931 6.529 -2.964 1.00 98.38 84 PHE A N 1
ATOM 671 C CA . PHE A 1 84 ? -4.910 5.609 -3.537 1.00 98.38 84 PHE A CA 1
ATOM 672 C C . PHE A 1 84 ? -5.246 4.447 -2.585 1.00 98.38 84 PHE A C 1
ATOM 674 O O . PHE A 1 84 ? -6.421 4.105 -2.419 1.00 98.38 84 PHE A O 1
ATOM 681 N N . ALA A 1 85 ? -4.245 3.867 -1.916 1.00 98.56 85 ALA A N 1
ATOM 682 C CA . ALA A 1 85 ? -4.464 2.811 -0.935 1.00 98.56 85 ALA A CA 1
ATOM 683 C C . ALA A 1 85 ? -5.366 3.289 0.214 1.00 98.56 85 ALA A C 1
ATOM 685 O O . ALA A 1 85 ? -6.351 2.622 0.532 1.00 98.56 85 ALA A O 1
ATOM 686 N N . GLY A 1 86 ? -5.103 4.473 0.774 1.00 98.62 86 GLY A N 1
ATOM 687 C CA . GLY A 1 86 ? -5.944 5.069 1.814 1.00 98.62 86 GLY A CA 1
ATOM 688 C C . GLY A 1 86 ? -7.406 5.233 1.390 1.00 98.62 86 GLY A C 1
ATOM 689 O O . GLY A 1 86 ? -8.312 4.852 2.135 1.00 98.62 86 GLY A O 1
ATOM 690 N N . PHE A 1 87 ? -7.641 5.713 0.164 1.00 98.12 87 PHE A N 1
ATOM 691 C CA . PHE A 1 87 ? -8.987 5.846 -0.403 1.00 98.12 87 PHE A CA 1
ATOM 692 C C . PHE A 1 87 ? -9.721 4.499 -0.461 1.00 98.12 87 PHE A C 1
ATOM 694 O O . PHE A 1 87 ? -10.867 4.379 -0.021 1.00 98.12 87 PHE A O 1
ATOM 701 N N . VAL A 1 88 ? -9.056 3.467 -0.986 1.00 97.81 88 VAL A N 1
ATOM 702 C CA . VAL A 1 88 ? -9.633 2.122 -1.121 1.00 97.81 88 VAL A CA 1
ATOM 703 C C . VAL A 1 88 ? -9.931 1.508 0.244 1.00 97.81 88 VAL A C 1
ATOM 705 O O . VAL A 1 88 ? -11.005 0.933 0.429 1.00 97.81 88 VAL A O 1
ATOM 708 N N . LEU A 1 89 ? -9.017 1.637 1.209 1.00 98.12 89 LEU A N 1
ATOM 709 C CA . LEU A 1 89 ? -9.198 1.061 2.540 1.00 98.12 89 LEU A CA 1
ATOM 710 C C . LEU A 1 89 ? -10.365 1.704 3.288 1.00 98.12 89 LEU A C 1
ATOM 712 O O . LEU A 1 89 ? -11.144 0.981 3.910 1.00 98.12 89 LEU A O 1
ATOM 716 N N . GLN A 1 90 ? -10.554 3.020 3.158 1.00 97.88 90 GLN A N 1
ATOM 717 C CA . GLN A 1 90 ? -11.727 3.688 3.720 1.00 97.88 90 GLN A CA 1
ATOM 718 C C . GLN A 1 90 ? -13.025 3.143 3.118 1.00 97.88 90 GLN A C 1
ATOM 720 O O . GLN A 1 90 ? -13.928 2.765 3.863 1.00 97.88 90 GLN A O 1
ATOM 725 N N . LYS A 1 91 ? -13.107 3.026 1.783 1.00 95.81 91 LYS A N 1
ATOM 726 C CA . LYS A 1 91 ? -14.304 2.494 1.106 1.00 95.81 91 LYS A CA 1
ATOM 727 C C . LYS A 1 91 ? -14.598 1.037 1.471 1.00 95.81 91 LYS A C 1
ATOM 729 O O . LYS A 1 91 ? -15.744 0.607 1.374 1.00 95.81 91 LYS A O 1
ATOM 734 N N . LEU A 1 92 ? -13.582 0.277 1.878 1.00 96.00 92 LEU A N 1
ATOM 735 C CA . LEU A 1 92 ? -13.726 -1.095 2.367 1.00 96.00 92 LEU A CA 1
ATOM 736 C C . LEU A 1 92 ? -14.075 -1.178 3.865 1.00 96.00 92 LEU A C 1
ATOM 738 O O . LEU A 1 92 ? -14.406 -2.266 4.335 1.00 96.00 92 LEU A O 1
ATOM 742 N N . GLY A 1 93 ? -14.030 -0.062 4.599 1.00 96.31 93 GLY A N 1
ATOM 743 C CA . GLY A 1 93 ? -14.408 0.024 6.011 1.00 96.31 93 GLY A CA 1
ATOM 744 C C . GLY A 1 93 ? -13.255 -0.095 7.012 1.00 96.31 93 GLY A C 1
ATOM 745 O O . GLY A 1 93 ? -13.509 -0.401 8.174 1.00 96.31 93 GLY A O 1
ATOM 746 N N . ALA A 1 94 ? -12.002 0.115 6.597 1.00 98.00 94 ALA A N 1
ATOM 747 C CA . ALA A 1 94 ? -10.876 0.195 7.528 1.00 98.00 94 ALA A CA 1
ATOM 748 C C . ALA A 1 94 ? -10.918 1.504 8.331 1.00 98.00 94 ALA A C 1
ATOM 750 O O . ALA A 1 94 ? -11.205 2.569 7.770 1.00 98.00 94 ALA A O 1
ATOM 751 N N . SER A 1 95 ? -10.549 1.458 9.614 1.00 98.25 95 SER A N 1
ATOM 752 C CA . SER A 1 95 ? -10.195 2.682 10.343 1.00 98.25 95 SER A CA 1
ATOM 753 C C . SER A 1 95 ? -8.913 3.305 9.772 1.00 98.25 95 SER A C 1
ATOM 755 O O . SER A 1 95 ? -8.148 2.644 9.064 1.00 98.25 95 SER A O 1
ATOM 757 N N . LEU A 1 96 ? -8.657 4.579 10.082 1.00 98.56 96 LEU A N 1
ATOM 758 C CA . LEU A 1 96 ? -7.411 5.232 9.673 1.00 98.56 96 LEU A CA 1
ATOM 759 C C . LEU A 1 96 ? -6.181 4.512 10.255 1.00 98.56 96 LEU A C 1
ATOM 761 O O . LEU A 1 96 ? -5.229 4.254 9.521 1.00 98.56 96 LEU A O 1
ATOM 765 N N . ASP A 1 97 ? -6.240 4.109 11.528 1.00 98.38 97 ASP A N 1
ATOM 766 C CA . ASP A 1 97 ? -5.162 3.363 12.188 1.00 98.38 97 ASP A CA 1
ATOM 767 C C . ASP A 1 97 ? -4.872 2.044 11.461 1.00 98.38 97 ASP A C 1
ATOM 769 O O . ASP A 1 97 ? -3.722 1.738 11.149 1.00 98.38 97 ASP A O 1
ATOM 773 N N . GLN A 1 98 ? -5.921 1.295 11.101 1.00 98.50 98 GLN A N 1
ATOM 774 C CA . GLN A 1 98 ? -5.795 0.063 10.318 1.00 98.50 98 GLN A CA 1
ATOM 775 C C . GLN A 1 98 ? -5.196 0.314 8.931 1.00 98.50 98 GLN A C 1
ATOM 777 O O . GLN A 1 98 ? -4.432 -0.513 8.429 1.00 98.50 98 GLN A O 1
ATOM 782 N N . ALA A 1 99 ? -5.527 1.446 8.306 1.00 98.56 99 ALA A N 1
ATOM 783 C CA . ALA A 1 99 ? -4.991 1.807 7.001 1.00 98.56 99 ALA A CA 1
ATOM 784 C C . ALA A 1 99 ? -3.505 2.195 7.049 1.00 98.56 99 ALA A C 1
ATOM 786 O O . ALA A 1 99 ? -2.794 2.002 6.064 1.00 98.56 99 ALA A O 1
ATOM 787 N N . GLN A 1 100 ? -3.026 2.712 8.183 1.00 98.56 100 GLN A N 1
ATOM 788 C CA . GLN A 1 100 ? -1.650 3.176 8.349 1.00 98.56 100 GLN A CA 1
ATOM 789 C C . GLN A 1 100 ? -0.714 2.145 8.999 1.00 98.56 100 GLN A C 1
ATOM 791 O O . GLN A 1 100 ? 0.497 2.240 8.795 1.00 98.56 100 GLN A O 1
ATOM 796 N N . ASP A 1 101 ? -1.232 1.161 9.744 1.00 98.19 101 ASP A N 1
ATOM 797 C CA . ASP A 1 101 ? -0.423 0.289 10.614 1.00 98.19 101 ASP A CA 1
ATOM 798 C C . ASP A 1 101 ? 0.732 -0.420 9.889 1.00 98.19 101 ASP A C 1
ATOM 800 O O . ASP A 1 101 ? 1.849 -0.508 10.402 1.00 98.19 101 ASP A O 1
ATOM 804 N N . VAL A 1 102 ? 0.518 -0.842 8.637 1.00 97.75 102 VAL A N 1
ATOM 805 C CA . VAL A 1 102 ? 1.556 -1.511 7.836 1.00 97.75 102 VAL A CA 1
ATOM 806 C C . VAL A 1 102 ? 2.847 -0.685 7.729 1.00 97.75 102 VAL A C 1
ATOM 808 O O . VAL A 1 102 ? 3.946 -1.248 7.713 1.00 97.75 102 VAL A O 1
ATOM 811 N N . MET A 1 103 ? 2.750 0.650 7.738 1.00 98.12 103 MET A N 1
ATOM 812 C CA . MET A 1 103 ? 3.897 1.554 7.611 1.00 98.12 103 MET A CA 1
ATOM 813 C C . MET A 1 103 ? 4.856 1.482 8.802 1.00 98.12 103 MET A C 1
ATOM 815 O O . MET A 1 103 ? 6.049 1.751 8.634 1.00 98.12 103 MET A O 1
ATOM 819 N N . ASN A 1 104 ? 4.392 1.035 9.972 1.00 97.19 104 ASN A N 1
ATOM 820 C CA . ASN A 1 104 ? 5.253 0.795 11.132 1.00 97.19 104 ASN A CA 1
ATOM 821 C C . ASN A 1 104 ? 6.280 -0.320 10.883 1.00 97.19 104 ASN A C 1
ATOM 823 O O . ASN A 1 104 ? 7.358 -0.307 11.480 1.00 97.19 104 ASN A O 1
ATOM 827 N N . TYR A 1 105 ? 5.972 -1.246 9.970 1.00 96.56 105 TYR A N 1
ATOM 828 C CA . TYR A 1 105 ? 6.779 -2.432 9.685 1.00 96.56 105 TYR A CA 1
ATOM 829 C C . TYR A 1 105 ? 7.582 -2.317 8.391 1.00 96.56 105 TYR A C 1
ATOM 831 O O . TYR A 1 105 ? 8.674 -2.878 8.303 1.00 96.56 105 TYR A O 1
ATOM 839 N N . ILE A 1 106 ? 7.055 -1.610 7.385 1.00 95.19 106 ILE A N 1
ATOM 840 C CA . ILE A 1 106 ? 7.668 -1.574 6.047 1.00 95.19 106 ILE A CA 1
ATOM 841 C C . ILE A 1 106 ? 8.380 -0.260 5.715 1.00 95.19 106 ILE A C 1
ATOM 843 O O . ILE A 1 106 ? 9.265 -0.254 4.861 1.00 95.19 106 ILE A O 1
ATOM 847 N N . ALA A 1 107 ? 8.020 0.853 6.364 1.00 95.88 107 ALA A N 1
ATOM 848 C CA . ALA A 1 107 ? 8.561 2.165 6.029 1.00 95.88 107 ALA A CA 1
ATOM 849 C C . ALA A 1 107 ? 9.659 2.594 7.009 1.00 95.88 107 ALA A C 1
ATOM 851 O O . ALA A 1 107 ? 9.554 2.417 8.228 1.00 95.88 107 ALA A O 1
ATOM 852 N N . ARG A 1 108 ? 10.715 3.205 6.466 1.00 95.31 108 ARG A N 1
ATOM 853 C CA . ARG A 1 108 ? 11.807 3.804 7.245 1.00 95.31 108 ARG A CA 1
ATOM 854 C C . ARG A 1 108 ? 11.373 5.150 7.813 1.00 95.31 108 ARG A C 1
ATOM 856 O O . ARG A 1 108 ? 10.581 5.847 7.187 1.00 95.31 108 ARG A O 1
ATOM 863 N N . THR A 1 109 ? 11.918 5.527 8.968 1.00 95.12 109 THR A N 1
ATOM 864 C CA . THR A 1 109 ? 11.668 6.851 9.559 1.00 95.12 109 THR A CA 1
ATOM 865 C C . THR A 1 109 ? 12.098 7.962 8.606 1.00 95.12 109 THR A C 1
ATOM 867 O O . THR A 1 109 ? 11.305 8.851 8.324 1.00 95.12 109 THR A O 1
ATOM 870 N N . GLU A 1 110 ? 13.298 7.842 8.035 1.00 95.19 110 GLU A N 1
ATOM 871 C CA . GLU A 1 110 ? 13.864 8.826 7.113 1.00 95.19 110 GLU A CA 1
ATOM 872 C C . GLU A 1 110 ? 13.609 8.480 5.646 1.00 95.19 110 GLU A C 1
ATOM 874 O O . GLU A 1 110 ? 13.553 7.307 5.255 1.00 95.19 110 GLU A O 1
ATOM 879 N N . ALA A 1 111 ? 13.508 9.524 4.823 1.00 93.00 111 ALA A N 1
ATOM 880 C CA . ALA A 1 111 ? 13.385 9.389 3.380 1.00 93.00 111 ALA A CA 1
ATOM 881 C C . ALA A 1 111 ? 14.673 8.839 2.747 1.00 93.00 111 ALA A C 1
ATOM 883 O O . ALA A 1 111 ? 15.785 8.986 3.254 1.00 93.00 111 ALA A O 1
ATOM 884 N N . SER A 1 112 ? 14.516 8.221 1.583 1.00 91.56 112 SER A N 1
ATOM 885 C CA . SER A 1 112 ? 15.610 7.765 0.730 1.00 91.56 112 SER A CA 1
ATOM 886 C C . SER A 1 112 ? 15.414 8.286 -0.691 1.00 91.56 112 SER A C 1
ATOM 888 O O . SER A 1 112 ? 14.394 8.893 -1.009 1.00 91.56 112 SER A O 1
ATOM 890 N N . LYS A 1 113 ? 16.369 8.001 -1.582 1.00 91.75 113 LYS A N 1
ATOM 891 C CA . LYS A 1 113 ? 16.266 8.388 -2.996 1.00 91.75 113 LYS A CA 1
ATOM 892 C C . LYS A 1 113 ? 14.990 7.864 -3.672 1.00 91.75 113 LYS A C 1
ATOM 894 O O . LYS A 1 113 ? 14.464 8.528 -4.557 1.00 91.75 113 LYS A O 1
ATOM 899 N N . THR A 1 114 ? 14.528 6.674 -3.292 1.00 89.12 114 THR A N 1
ATOM 900 C CA . THR A 1 114 ? 13.427 5.978 -3.978 1.00 89.12 114 THR A CA 1
ATOM 901 C C . THR A 1 114 ? 12.142 5.906 -3.164 1.00 89.12 114 THR A C 1
ATOM 903 O O . THR A 1 114 ? 11.080 5.804 -3.763 1.00 89.12 114 THR A O 1
ATOM 906 N N . HIS A 1 115 ? 12.215 6.004 -1.833 1.00 92.19 115 HIS A N 1
ATOM 907 C CA . HIS A 1 115 ? 11.054 5.864 -0.949 1.00 92.19 115 HIS A CA 1
ATOM 908 C C . HIS A 1 115 ? 10.936 7.048 0.024 1.00 92.19 115 HIS A C 1
ATOM 910 O O . HIS A 1 115 ? 11.957 7.428 0.613 1.00 92.19 115 HIS A O 1
ATOM 916 N N . PRO A 1 116 ? 9.722 7.594 0.241 1.00 95.44 116 PRO A N 1
ATOM 917 C CA . PRO A 1 116 ? 9.471 8.642 1.229 1.00 95.44 116 PRO A CA 1
ATOM 918 C C . PRO A 1 116 ? 9.692 8.173 2.674 1.00 95.44 116 PRO A C 1
ATOM 920 O O . PRO A 1 116 ? 9.705 6.975 2.967 1.00 95.44 116 PRO A O 1
ATOM 923 N N . ALA A 1 117 ? 9.798 9.140 3.585 1.00 97.25 117 ALA A N 1
ATOM 924 C CA . ALA A 1 117 ? 9.761 8.910 5.027 1.00 97.25 117 ALA A CA 1
ATOM 925 C C . ALA A 1 117 ? 8.407 8.323 5.466 1.00 97.25 117 ALA A C 1
ATOM 927 O O . ALA A 1 117 ? 7.365 8.646 4.887 1.00 97.25 117 ALA A O 1
ATOM 928 N N . ARG A 1 118 ? 8.400 7.520 6.539 1.00 98.06 118 ARG A N 1
ATOM 929 C CA . ARG A 1 118 ? 7.193 6.883 7.103 1.00 98.06 118 ARG A CA 1
ATOM 930 C C . ARG A 1 118 ? 6.054 7.874 7.320 1.00 98.06 118 ARG A C 1
ATOM 932 O O . ARG A 1 118 ? 4.931 7.595 6.915 1.00 98.06 118 ARG A O 1
ATOM 939 N N . ILE A 1 119 ? 6.348 9.029 7.918 1.00 98.00 119 ILE A N 1
ATOM 940 C CA . ILE A 1 119 ? 5.336 10.053 8.209 1.00 98.00 119 ILE A CA 1
ATOM 941 C C . ILE A 1 119 ? 4.687 10.553 6.914 1.00 98.00 119 ILE A C 1
ATOM 943 O O . ILE A 1 119 ? 3.466 10.638 6.841 1.00 98.00 119 ILE A O 1
ATOM 947 N N . SER A 1 120 ? 5.471 10.816 5.866 1.00 98.31 120 SER A N 1
ATOM 948 C CA . SER A 1 120 ? 4.937 11.255 4.571 1.00 98.31 120 SER A CA 1
ATOM 949 C C . SER A 1 120 ? 4.008 10.210 3.950 1.00 98.31 120 SER A C 1
ATOM 951 O O . SER A 1 120 ? 2.943 10.567 3.452 1.00 98.31 120 SER A O 1
ATOM 953 N N . ARG A 1 121 ? 4.371 8.923 4.034 1.00 98.62 121 ARG A N 1
ATOM 954 C CA . ARG A 1 121 ? 3.526 7.814 3.561 1.00 98.62 121 ARG A CA 1
ATOM 955 C C . ARG A 1 121 ? 2.210 7.728 4.336 1.00 98.62 121 ARG A C 1
ATOM 957 O O . ARG A 1 121 ? 1.141 7.650 3.739 1.00 98.62 121 ARG A O 1
ATOM 964 N N . MET A 1 122 ? 2.270 7.816 5.667 1.00 98.69 122 MET A N 1
ATOM 965 C CA . MET A 1 122 ? 1.077 7.816 6.525 1.00 98.69 122 MET A CA 1
ATOM 966 C C . MET A 1 122 ? 0.154 9.008 6.231 1.00 98.69 122 MET A C 1
ATOM 968 O O . MET A 1 122 ? -1.062 8.826 6.170 1.00 98.69 122 MET A O 1
ATOM 972 N N . LEU A 1 123 ? 0.710 10.201 5.999 1.00 98.69 123 LEU A N 1
ATOM 973 C CA . LEU A 1 123 ? -0.061 11.388 5.615 1.00 98.69 123 LEU A CA 1
ATOM 974 C C . LEU A 1 123 ? -0.732 11.222 4.245 1.00 98.69 123 LEU A C 1
ATOM 976 O O . LEU A 1 123 ? -1.896 11.584 4.097 1.00 98.69 123 LEU A O 1
ATOM 980 N N . ALA A 1 124 ? -0.049 10.632 3.260 1.00 98.81 124 ALA A N 1
ATOM 981 C CA . ALA A 1 124 ? -0.659 10.333 1.964 1.00 98.81 124 ALA A CA 1
ATOM 982 C C . ALA A 1 124 ? -1.843 9.359 2.106 1.00 98.81 124 ALA A C 1
ATOM 984 O O . ALA A 1 124 ? -2.935 9.654 1.619 1.00 98.81 124 ALA A O 1
ATOM 985 N N . ILE A 1 125 ? -1.675 8.269 2.866 1.00 98.88 125 ILE A N 1
ATOM 986 C CA . ILE A 1 125 ? -2.772 7.342 3.206 1.00 98.88 125 ILE A CA 1
ATOM 987 C C . ILE A 1 125 ? -3.938 8.098 3.854 1.00 98.88 125 ILE A C 1
ATOM 989 O O . ILE A 1 125 ? -5.089 7.918 3.459 1.00 98.88 125 ILE A O 1
ATOM 993 N N . GLN A 1 126 ? -3.655 8.971 4.823 1.00 98.75 126 GLN A N 1
ATOM 994 C CA . GLN A 1 126 ? -4.682 9.757 5.503 1.00 98.75 126 GLN A CA 1
ATOM 995 C C . GLN A 1 126 ? -5.442 10.677 4.543 1.00 98.75 126 GLN A C 1
ATOM 997 O O . GLN A 1 126 ? -6.668 10.756 4.621 1.00 98.75 126 GLN A O 1
ATOM 1002 N N . ASN A 1 127 ? -4.746 11.336 3.615 1.00 98.69 127 ASN A N 1
ATOM 1003 C CA . ASN A 1 127 ? -5.373 12.196 2.612 1.00 98.69 127 ASN A CA 1
ATOM 1004 C C . ASN A 1 127 ? -6.367 11.411 1.749 1.00 98.69 127 ASN A C 1
ATOM 1006 O O . ASN A 1 127 ? -7.516 11.830 1.586 1.00 98.69 127 ASN A O 1
ATOM 1010 N N . GLY A 1 128 ? -5.956 10.241 1.257 1.00 98.44 128 GLY A N 1
ATOM 1011 C CA . GLY A 1 128 ? -6.819 9.363 0.474 1.00 98.44 128 GLY A CA 1
ATOM 1012 C C . GLY A 1 128 ? -8.017 8.849 1.263 1.00 98.44 128 GLY A C 1
ATOM 1013 O O . GLY A 1 128 ? -9.148 8.874 0.772 1.00 98.44 128 GLY A O 1
ATOM 1014 N N . TRP A 1 129 ? -7.781 8.439 2.511 1.00 98.50 129 TRP A N 1
ATOM 1015 C CA . TRP A 1 129 ? -8.822 7.973 3.423 1.00 98.50 129 TRP A CA 1
ATOM 1016 C C . TRP A 1 129 ? -9.871 9.071 3.667 1.00 98.50 129 TRP A C 1
ATOM 1018 O O . TRP A 1 129 ? -11.063 8.857 3.448 1.00 98.50 129 TRP A O 1
ATOM 1028 N N . ASN A 1 130 ? -9.437 10.291 4.001 1.00 97.94 130 ASN A N 1
ATOM 1029 C CA . ASN A 1 130 ? -10.324 11.439 4.215 1.00 97.94 130 ASN A CA 1
ATOM 1030 C C . ASN A 1 130 ? -11.124 11.795 2.954 1.00 97.94 130 ASN A C 1
ATOM 1032 O O . ASN A 1 130 ? -12.320 12.077 3.025 1.00 97.94 130 ASN A O 1
ATOM 1036 N N . LYS A 1 131 ? -10.486 11.745 1.780 1.00 96.56 131 LYS A N 1
ATOM 1037 C CA . LYS A 1 131 ? -11.149 11.994 0.493 1.00 96.56 131 LYS A CA 1
ATOM 1038 C C . LYS A 1 131 ? -12.277 10.997 0.228 1.00 96.56 131 LYS A C 1
ATOM 1040 O O . LYS A 1 131 ? -13.334 11.388 -0.257 1.00 96.56 131 LYS A O 1
ATOM 1045 N N . ALA A 1 132 ? -12.076 9.724 0.556 1.00 95.06 132 ALA A N 1
ATOM 1046 C CA . ALA A 1 132 ? -13.106 8.701 0.413 1.00 95.06 132 ALA A CA 1
ATOM 1047 C C . ALA A 1 132 ? -14.265 8.871 1.408 1.00 95.06 132 ALA A C 1
ATOM 1049 O O . ALA A 1 132 ? -15.416 8.630 1.028 1.00 95.06 132 ALA A O 1
ATOM 1050 N N . ALA A 1 133 ? -13.969 9.309 2.637 1.00 91.62 133 ALA A N 1
ATOM 1051 C CA . ALA A 1 133 ? -14.964 9.584 3.673 1.00 91.62 133 ALA A CA 1
ATOM 1052 C C . ALA A 1 133 ? -15.863 10.779 3.328 1.00 91.62 133 ALA A C 1
ATOM 1054 O O . ALA A 1 133 ? -17.063 10.732 3.579 1.00 91.62 133 ALA A O 1
ATOM 1055 N N . ASN A 1 134 ? -15.291 11.807 2.696 1.00 87.50 134 ASN A N 1
ATOM 1056 C CA . ASN A 1 134 ? -16.000 13.026 2.301 1.00 87.50 134 ASN A CA 1
ATOM 1057 C C . ASN A 1 134 ? -16.640 12.944 0.906 1.00 87.50 134 ASN A C 1
ATOM 1059 O O . ASN A 1 134 ? -17.282 13.894 0.463 1.00 87.50 134 ASN A O 1
ATOM 1063 N N . ALA A 1 135 ? -16.445 11.843 0.178 1.00 79.25 135 ALA A N 1
ATOM 1064 C CA . ALA A 1 135 ? -17.105 11.640 -1.102 1.00 79.25 135 ALA A CA 1
ATOM 1065 C C . ALA A 1 135 ? -18.584 11.309 -0.857 1.00 79.25 135 ALA A C 1
ATOM 1067 O O . ALA A 1 135 ? -18.894 10.198 -0.417 1.00 79.25 135 ALA A O 1
ATOM 1068 N N . GLU A 1 136 ? -19.462 12.273 -1.155 1.00 60.34 136 GLU A N 1
ATOM 1069 C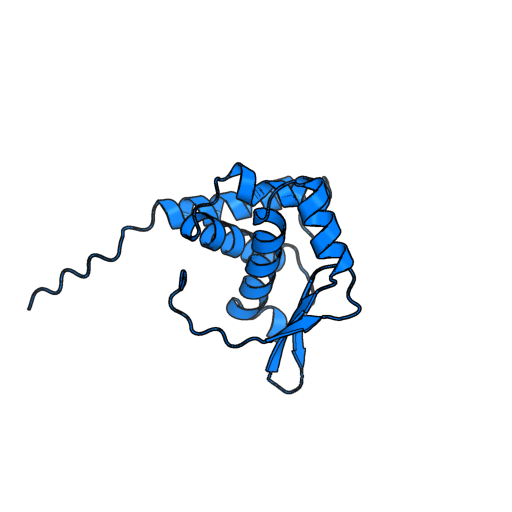 CA . GLU A 1 136 ? -20.923 12.119 -1.183 1.00 60.34 136 GLU A CA 1
ATOM 1070 C C . GLU A 1 136 ? -21.311 10.777 -1.832 1.00 60.34 136 GLU A C 1
ATOM 1072 O O . GLU A 1 136 ? -20.737 10.402 -2.868 1.00 60.34 136 GLU A O 1
ATOM 1077 N N . PRO A 1 137 ? -22.274 10.023 -1.267 1.00 57.09 137 PRO A N 1
ATOM 1078 C CA . PRO A 1 137 ? -22.852 8.907 -1.995 1.00 57.09 137 PRO A CA 1
ATOM 1079 C C . PRO A 1 137 ? -23.399 9.453 -3.315 1.00 57.09 137 PRO A C 1
ATOM 1081 O O . PRO A 1 137 ? -24.085 10.472 -3.327 1.00 57.09 137 PRO A O 1
ATOM 1084 N N . ILE A 1 138 ? -23.096 8.790 -4.436 1.00 57.09 138 ILE A N 1
ATOM 1085 C CA . ILE A 1 138 ? -23.691 9.128 -5.733 1.00 57.09 138 ILE A CA 1
ATOM 1086 C C . ILE A 1 138 ? -25.183 8.781 -5.642 1.00 57.09 138 ILE A C 1
ATOM 1088 O O . ILE A 1 138 ? -25.624 7.720 -6.077 1.00 57.09 138 ILE A O 1
ATOM 1092 N N . ILE A 1 139 ? -25.975 9.660 -5.034 1.00 51.69 139 ILE A N 1
ATOM 1093 C CA . ILE A 1 139 ? -27.411 9.708 -5.239 1.00 51.69 139 ILE A CA 1
ATOM 1094 C C . ILE A 1 139 ? -27.542 10.375 -6.598 1.00 51.69 139 ILE A C 1
ATOM 1096 O O . ILE A 1 139 ? -27.501 11.596 -6.719 1.00 51.69 139 ILE A O 1
ATOM 1100 N N . ALA A 1 140 ? -27.599 9.557 -7.645 1.00 49.94 140 ALA A N 1
ATOM 1101 C CA . ALA A 1 140 ? -27.954 10.026 -8.969 1.00 49.94 140 ALA A CA 1
ATOM 1102 C C . ALA A 1 140 ? -29.391 10.560 -8.901 1.00 49.94 140 ALA A C 1
ATOM 1104 O O . ALA A 1 140 ? -30.354 9.823 -9.100 1.00 49.94 140 ALA A O 1
ATOM 1105 N N . THR A 1 141 ? -29.555 11.845 -8.593 1.00 45.09 141 THR A N 1
ATOM 1106 C CA . THR A 1 141 ? -30.791 12.573 -8.863 1.00 45.09 141 THR A CA 1
ATOM 1107 C C . THR A 1 141 ? -30.884 12.735 -10.373 1.00 45.09 141 THR A C 1
ATOM 1109 O O . THR A 1 141 ? -30.518 13.756 -10.950 1.00 45.09 141 THR A O 1
ATOM 1112 N N . VAL A 1 142 ? -31.356 11.680 -11.034 1.00 48.66 142 VAL A N 1
ATOM 1113 C CA . VAL A 1 142 ? -31.868 11.777 -12.395 1.00 48.66 142 VAL A CA 1
ATOM 1114 C C . VAL A 1 142 ? -33.158 12.583 -12.296 1.00 48.66 142 VAL A C 1
ATOM 1116 O O . VAL A 1 142 ? -34.203 12.062 -11.912 1.00 48.66 142 VAL A O 1
ATOM 1119 N N . LYS A 1 143 ? -33.078 13.883 -12.585 1.00 46.22 143 LYS A N 1
ATOM 1120 C CA . LYS A 1 143 ? -34.258 14.629 -13.015 1.00 46.22 143 LYS A CA 1
ATOM 1121 C C . LYS A 1 143 ? -34.530 14.191 -14.453 1.00 46.22 143 LYS A C 1
ATOM 1123 O O . LYS A 1 143 ? -33.728 14.494 -15.334 1.00 46.22 143 LYS A O 1
ATOM 1128 N N . ILE A 1 144 ? -35.581 13.389 -14.618 1.00 58.84 144 ILE A N 1
ATOM 1129 C CA . ILE A 1 144 ? -36.201 13.075 -15.912 1.00 58.84 144 ILE A CA 1
ATOM 1130 C C . ILE A 1 144 ? -36.849 14.353 -16.445 1.00 58.84 144 ILE A C 1
ATOM 1132 O O . ILE A 1 144 ? -37.438 15.080 -15.609 1.00 58.84 144 ILE A O 1
#

Foldseek 3Di:
DDQPPDDDQEAEEEDPDPAWAWEADPNGIYIYGHPVNQVVLCVVLVHNLLVLLVVQLSVQCVVVVVRVVPPAAAAVSSLSSLLSSLLSCLSVPDDLCSNLVNLVPPADCCDDRRHHHSVSSSVSSVNSNVVNVPDPDPPPPPPD

Radius of gyration: 15.57 Å; chains: 1; bounding box: 52×31×36 Å

Sequence (144 aa):
MNVIGLQPNFELKKAKVANIEASIWHRKRYILYNPSFITWINKVTKDKWAAIALLAHEVGHHLNGHTIKKTGSTPTLELEADEFAGFVLQKLGASLDQAQDVMNYIARTEASKTHPARISRMLAIQNGWNKAANAEPIIATVKI

Secondary structure (DSSP, 8-state):
--SSSPPP-EEEEE-S-SSEEEEEETTEEEEEE-HHHHHHHHHHH-SSHHHHHHHHHHHHHHHTTHHHH-----HHHHHHHHHHHHHHHHHHT--HHHHHTTHHHH--SS--SSS--HHHHHHHHHHHHHHHHSS---------